Protein AF-A0A7S3GV39-F1 (afdb_monomer_lite)

InterPro domains:
  IPR006634 TRAM/LAG1/CLN8 homology domain [PF03798] (2-99)
  IPR006634 TRAM/LAG1/CLN8 homology domain [PS50922] (1-106)
  IPR050846 TLC domain-containing [PTHR13439] (2-113)

pLDDT: mean 72.63, std 10.1, range [45.72, 86.88]

Organism: NCBI:txid89044

Radius of gyration: 25.01 Å; chains: 1; bounding box: 48×27×86 Å

Structure (mmCIF, N/CA/C/O backbone):
data_AF-A0A7S3GV39-F1
#
_entry.id   AF-A0A7S3GV39-F1
#
loop_
_atom_site.group_PDB
_atom_site.id
_atom_site.type_symbol
_atom_site.label_atom_id
_atom_site.label_alt_id
_atom_site.label_comp_id
_atom_site.label_asym_id
_atom_site.label_entity_id
_atom_site.label_seq_id
_atom_site.pdbx_PDB_ins_code
_atom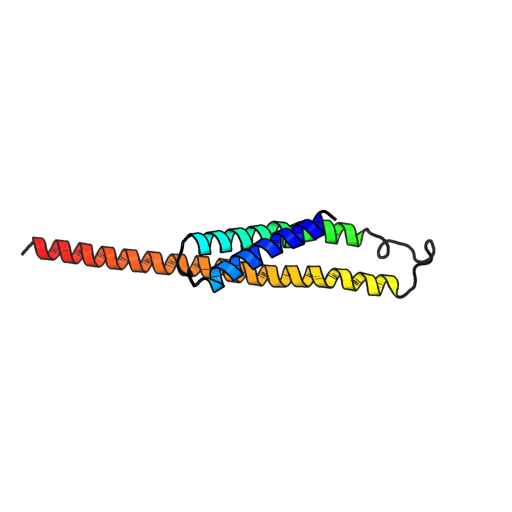_site.Cartn_x
_atom_site.Cartn_y
_atom_site.Cartn_z
_atom_site.occupancy
_atom_site.B_iso_or_equiv
_atom_site.auth_seq_id
_atom_site.auth_comp_id
_atom_site.auth_asym_id
_atom_site.auth_atom_id
_atom_site.pdbx_PDB_model_num
ATOM 1 N N . VAL A 1 1 ? -5.062 -1.977 -18.084 1.00 47.44 1 VAL A N 1
ATOM 2 C CA . VAL A 1 1 ? -6.511 -1.734 -17.855 1.00 47.44 1 VAL A CA 1
ATOM 3 C C . VAL A 1 1 ? -7.023 -2.443 -16.602 1.00 47.44 1 VAL A C 1
ATOM 5 O O . VAL A 1 1 ? -7.435 -1.744 -15.689 1.00 47.44 1 VAL A O 1
ATOM 8 N N . LEU A 1 2 ? -6.914 -3.776 -16.481 1.00 45.72 2 LEU A N 1
ATOM 9 C CA . LEU A 1 2 ? -7.374 -4.528 -15.290 1.00 45.72 2 LEU A CA 1
ATOM 10 C C . LEU A 1 2 ? -6.792 -4.029 -13.949 1.00 45.72 2 LEU A C 1
ATOM 12 O O . LEU A 1 2 ? -7.497 -3.971 -12.950 1.00 45.72 2 LEU A O 1
ATOM 16 N N . ILE A 1 3 ? -5.528 -3.601 -13.933 1.00 52.06 3 ILE A N 1
ATOM 17 C CA . ILE A 1 3 ? -4.852 -3.096 -12.724 1.00 52.06 3 ILE A CA 1
ATOM 18 C C . ILE A 1 3 ? -5.244 -1.658 -12.359 1.00 52.06 3 ILE A C 1
ATOM 20 O O . ILE A 1 3 ? -5.383 -1.350 -11.179 1.00 52.06 3 ILE A O 1
ATOM 24 N N . LEU A 1 4 ? -5.495 -0.792 -13.348 1.00 52.06 4 LEU A N 1
ATOM 25 C CA . LEU A 1 4 ? -6.076 0.533 -13.090 1.00 52.06 4 LEU A CA 1
ATOM 26 C C . LEU A 1 4 ? -7.474 0.378 -12.473 1.00 52.06 4 LEU A C 1
ATOM 28 O O . LEU A 1 4 ? -7.816 1.086 -11.532 1.00 52.06 4 LEU A O 1
ATOM 32 N N . LEU A 1 5 ? -8.223 -0.638 -12.915 1.00 51.59 5 LEU A N 1
ATOM 33 C CA . LEU A 1 5 ? -9.506 -1.015 -12.327 1.00 51.59 5 LEU A CA 1
ATOM 34 C C . LEU A 1 5 ? -9.360 -1.512 -10.875 1.00 51.59 5 LEU A C 1
ATOM 36 O O . LEU A 1 5 ? -10.128 -1.109 -10.009 1.00 51.59 5 LEU A O 1
ATOM 40 N N . ALA A 1 6 ? -8.348 -2.332 -10.568 1.00 55.16 6 ALA A N 1
ATOM 41 C CA . ALA A 1 6 ? -8.072 -2.781 -9.195 1.00 55.16 6 ALA A CA 1
ATOM 42 C C . ALA A 1 6 ? -7.697 -1.620 -8.246 1.00 55.16 6 ALA A C 1
ATOM 44 O O . ALA A 1 6 ? -8.053 -1.626 -7.059 1.00 55.16 6 ALA A O 1
ATOM 45 N N . TYR A 1 7 ? -7.020 -0.595 -8.776 1.00 59.44 7 TYR A N 1
ATOM 46 C CA . TYR A 1 7 ? -6.745 0.646 -8.051 1.00 59.44 7 TYR A CA 1
ATOM 47 C C . TYR A 1 7 ? -8.021 1.412 -7.699 1.00 59.44 7 TYR A C 1
ATOM 49 O O . TYR A 1 7 ? -8.130 1.865 -6.554 1.00 59.44 7 TYR A O 1
ATOM 57 N N . GLU A 1 8 ? -8.975 1.490 -8.631 1.00 57.41 8 GLU A N 1
ATOM 58 C CA . GLU A 1 8 ? -10.299 2.094 -8.426 1.00 57.41 8 GLU A CA 1
ATOM 59 C C . GLU A 1 8 ? -11.132 1.325 -7.395 1.00 57.41 8 GLU A C 1
ATOM 61 O O . GLU A 1 8 ? -11.720 1.928 -6.499 1.00 57.41 8 GLU A O 1
ATOM 66 N N . VAL A 1 9 ? -11.104 -0.014 -7.418 1.00 59.19 9 VAL A N 1
ATOM 67 C CA . VAL A 1 9 ? -11.832 -0.828 -6.425 1.00 59.19 9 VAL A CA 1
ATOM 68 C C . VAL A 1 9 ? -11.345 -0.539 -5.001 1.00 59.19 9 VAL A C 1
ATOM 70 O O . VAL A 1 9 ? -12.151 -0.377 -4.086 1.00 59.19 9 VAL A O 1
ATOM 73 N N . SER A 1 10 ? -10.034 -0.383 -4.803 1.00 58.12 10 SER A N 1
ATOM 74 C CA . SER A 1 10 ? -9.478 -0.004 -3.493 1.00 58.12 10 SER A CA 1
ATOM 75 C C . SER A 1 10 ? -9.887 1.417 -3.068 1.00 58.12 10 SER A C 1
ATOM 77 O O . SER A 1 10 ? -10.029 1.691 -1.874 1.00 58.12 10 SER A O 1
ATOM 79 N N . SER A 1 11 ? -10.091 2.319 -4.033 1.00 60.34 11 SER A N 1
ATOM 80 C CA . SER A 1 11 ? -10.549 3.694 -3.799 1.00 60.34 11 SER A CA 1
ATOM 81 C C . SER A 1 11 ? -12.029 3.752 -3.406 1.00 60.34 11 SER A C 1
ATOM 83 O O . SER A 1 11 ? -12.389 4.549 -2.540 1.00 60.34 11 SER A O 1
ATOM 85 N N . ILE A 1 12 ? -12.874 2.859 -3.934 1.00 62.72 12 ILE A N 1
ATOM 86 C CA . ILE A 1 12 ? -14.286 2.741 -3.525 1.00 62.72 12 ILE A CA 1
ATOM 87 C C . ILE A 1 12 ? -14.391 2.440 -2.022 1.00 62.72 12 ILE A C 1
ATOM 89 O O . ILE A 1 12 ? -15.178 3.067 -1.313 1.00 62.72 12 ILE A O 1
ATOM 93 N N . PHE A 1 13 ? -13.540 1.559 -1.491 1.00 61.44 13 PHE A N 1
ATOM 94 C CA . PHE A 1 13 ? -13.515 1.264 -0.054 1.00 61.44 13 PHE A CA 1
ATOM 95 C C . PHE A 1 13 ? -13.041 2.449 0.808 1.00 61.44 13 PHE A C 1
ATOM 97 O O . PHE A 1 13 ? -13.523 2.612 1.933 1.00 61.44 13 PHE A O 1
ATOM 104 N N . LEU A 1 14 ? -12.153 3.312 0.293 1.00 62.16 14 LEU A N 1
ATOM 105 C CA . LEU A 1 14 ? -11.780 4.567 0.964 1.00 62.16 14 LEU A CA 1
ATOM 106 C C . LEU A 1 14 ? -12.959 5.538 1.033 1.00 62.16 14 LEU A C 1
ATOM 108 O O . LEU A 1 14 ? -13.197 6.113 2.095 1.00 62.16 14 LEU A O 1
ATOM 112 N N . VAL A 1 15 ? -13.713 5.681 -0.060 1.00 65.94 15 VAL A N 1
ATOM 113 C CA . VAL A 1 15 ? -14.898 6.551 -0.125 1.00 65.94 15 VAL A CA 1
ATOM 114 C C . VAL A 1 15 ? -15.987 6.056 0.824 1.00 65.94 15 VAL A C 1
ATOM 116 O O . VAL A 1 15 ? -16.528 6.846 1.594 1.00 65.94 15 VAL A O 1
ATOM 119 N N . ILE A 1 16 ? -16.247 4.746 0.860 1.00 62.91 16 ILE A N 1
ATOM 120 C CA . ILE A 1 16 ? -17.221 4.147 1.785 1.00 62.91 16 ILE A CA 1
ATOM 121 C C . ILE A 1 16 ? -16.802 4.386 3.241 1.00 62.91 16 ILE A C 1
ATOM 123 O O . ILE A 1 16 ? -17.624 4.801 4.061 1.00 62.91 16 ILE A O 1
ATOM 127 N N . ARG A 1 17 ? -15.518 4.197 3.578 1.00 63.75 17 ARG A N 1
ATOM 128 C CA . ARG A 1 17 ? -15.004 4.492 4.925 1.00 63.75 17 ARG A CA 1
ATOM 129 C C . ARG A 1 17 ? -15.155 5.974 5.282 1.00 63.75 17 ARG A C 1
ATOM 131 O O . ARG A 1 17 ? -15.512 6.284 6.419 1.00 63.75 17 ARG A O 1
ATOM 138 N N . TRP A 1 18 ? -14.906 6.874 4.334 1.00 63.53 18 TRP A N 1
ATOM 139 C CA . TRP A 1 18 ? -15.089 8.313 4.523 1.00 63.53 18 TRP A CA 1
ATOM 140 C C . TRP A 1 18 ? -16.560 8.679 4.743 1.00 63.53 18 TRP A C 1
ATOM 142 O O . TRP A 1 18 ? -16.867 9.401 5.689 1.00 63.53 18 TRP A O 1
ATOM 152 N N . MET A 1 19 ? -17.480 8.113 3.958 1.00 59.75 19 MET A N 1
ATOM 153 C CA . MET A 1 19 ? -18.925 8.316 4.126 1.00 59.75 19 MET A CA 1
ATOM 154 C C . MET A 1 19 ? -19.441 7.784 5.471 1.00 59.75 19 MET A C 1
ATOM 156 O O . MET A 1 19 ? -20.248 8.444 6.129 1.00 59.75 19 MET A O 1
ATOM 160 N N . LEU A 1 20 ? -18.940 6.631 5.928 1.00 58.16 20 LEU A N 1
ATOM 161 C CA . LEU A 1 20 ? -19.259 6.102 7.259 1.00 58.16 20 LEU A CA 1
ATOM 162 C C . LEU A 1 20 ? -18.684 6.969 8.387 1.00 58.16 20 LEU A C 1
ATOM 164 O O . LEU A 1 20 ? -19.356 7.164 9.399 1.00 58.16 20 LEU A O 1
ATOM 168 N N . SER A 1 21 ? -17.477 7.516 8.214 1.00 56.88 21 SER A N 1
ATOM 169 C CA . SER A 1 21 ? -16.875 8.449 9.175 1.00 56.88 21 SER A CA 1
ATOM 170 C C . SER A 1 21 ? -17.620 9.788 9.234 1.00 56.88 21 SER A C 1
ATOM 172 O O . SER A 1 21 ? -17.723 10.371 10.312 1.00 56.88 21 SER A O 1
ATOM 174 N N . ALA A 1 22 ? -18.139 10.266 8.099 1.00 59.62 22 ALA A N 1
ATOM 175 C CA . ALA A 1 22 ? -18.933 11.491 7.997 1.00 59.62 22 ALA A CA 1
ATOM 176 C C . ALA A 1 22 ? -20.349 11.335 8.581 1.00 59.62 22 ALA A C 1
ATOM 178 O O . ALA A 1 22 ? -20.932 12.309 9.040 1.00 59.62 22 ALA A O 1
ATOM 179 N N . SER A 1 23 ? -20.882 10.110 8.621 1.00 57.16 23 SER A N 1
ATOM 180 C CA . SER A 1 23 ? -22.215 9.809 9.173 1.00 57.16 23 SER A CA 1
ATOM 181 C C . SER A 1 23 ? -22.237 9.613 10.701 1.00 57.16 23 SER A C 1
ATOM 183 O O . SER A 1 23 ? -23.226 9.119 11.235 1.00 57.16 23 SER A O 1
ATOM 185 N N . ASP A 1 24 ? -21.133 9.917 11.396 1.00 55.94 24 ASP A N 1
ATOM 186 C CA . ASP A 1 24 ? -20.920 9.842 12.858 1.00 55.94 24 ASP A CA 1
ATOM 187 C C . ASP A 1 24 ? -21.303 8.516 13.557 1.00 55.94 24 ASP A C 1
ATOM 189 O O . ASP A 1 24 ? -21.278 8.387 14.781 1.00 55.94 24 ASP A O 1
ATOM 193 N N . A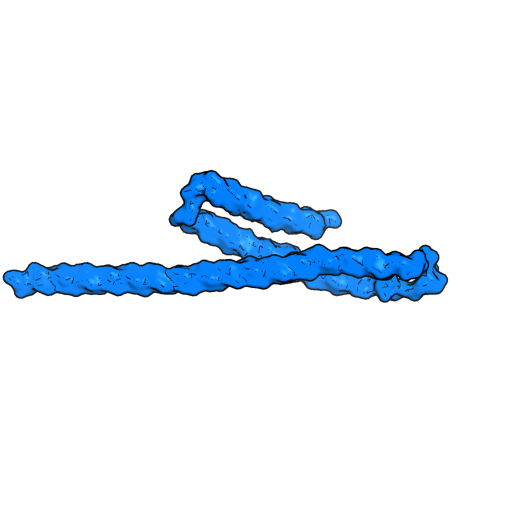RG A 1 25 ? -21.560 7.452 12.786 1.00 53.03 25 ARG A N 1
ATOM 194 C CA . ARG A 1 25 ? -21.738 6.078 13.276 1.00 53.03 25 ARG A CA 1
ATOM 195 C C . ARG A 1 25 ? -20.379 5.403 13.476 1.00 53.03 25 ARG A C 1
ATOM 197 O O . ARG A 1 25 ? -20.047 4.416 12.821 1.00 53.03 25 ARG A O 1
ATOM 204 N N . LYS A 1 26 ? -19.578 5.947 14.394 1.00 52.81 26 LYS A N 1
ATOM 205 C CA . LYS A 1 26 ? -18.199 5.505 14.684 1.00 52.81 26 LYS A CA 1
ATOM 206 C C . LYS A 1 26 ? -18.088 4.258 15.579 1.00 52.81 26 LYS A C 1
ATOM 208 O O . LYS A 1 26 ? -16.977 3.807 15.837 1.00 52.81 26 LYS A O 1
ATOM 213 N N . SER A 1 27 ? -19.198 3.681 16.048 1.00 53.03 27 SER A N 1
ATOM 214 C CA . SER A 1 27 ? -19.200 2.660 17.117 1.00 53.03 27 SER A CA 1
ATOM 215 C C . SER A 1 27 ? -19.766 1.282 16.734 1.00 53.03 27 SER A C 1
ATOM 217 O O . SER A 1 27 ? -19.951 0.432 17.601 1.00 53.03 27 SER A O 1
ATOM 219 N N . GLY A 1 28 ? -20.042 1.020 15.452 1.00 61.62 28 GLY A N 1
ATOM 220 C CA . GLY A 1 28 ? -20.639 -0.247 15.010 1.00 61.62 28 GLY A CA 1
ATOM 221 C C . GLY A 1 28 ? -19.623 -1.303 14.561 1.00 61.62 28 GLY A C 1
ATOM 222 O O . GLY A 1 28 ? -18.623 -0.977 13.925 1.00 61.62 28 GLY A O 1
ATOM 223 N N . LEU A 1 29 ? -19.939 -2.588 14.775 1.00 63.88 29 LEU A N 1
ATOM 224 C CA . LEU A 1 29 ? -19.208 -3.746 14.224 1.00 63.88 29 LEU A CA 1
ATOM 225 C C . LEU A 1 29 ? -19.007 -3.631 12.696 1.00 63.88 29 LEU A C 1
ATOM 227 O O . LEU A 1 29 ? -17.979 -4.045 12.170 1.00 63.88 29 LEU A O 1
ATOM 231 N N . ALA A 1 30 ? -19.930 -2.955 12.001 1.00 66.00 30 ALA A N 1
ATOM 232 C CA . ALA A 1 30 ? -19.835 -2.608 10.582 1.00 66.00 30 ALA A CA 1
ATOM 233 C C . ALA A 1 30 ? -18.667 -1.659 10.233 1.00 66.00 30 ALA A C 1
ATOM 235 O O . ALA A 1 30 ? -18.084 -1.782 9.159 1.00 66.00 30 ALA A O 1
ATOM 236 N N . TYR A 1 31 ? -18.289 -0.732 11.121 1.00 67.38 31 TYR A N 1
ATOM 237 C CA . TYR A 1 31 ? -17.137 0.156 10.911 1.00 67.38 31 TYR A CA 1
ATOM 238 C C . TYR A 1 31 ? -15.820 -0.624 10.997 1.00 67.38 31 TYR A C 1
ATOM 240 O O . TYR A 1 31 ? -14.926 -0.440 10.170 1.00 67.38 31 TYR A O 1
ATOM 248 N N . LEU A 1 32 ? -15.732 -1.553 11.954 1.00 69.94 32 LEU A N 1
ATOM 249 C CA . LEU A 1 32 ? -14.579 -2.438 12.104 1.00 69.94 32 LEU A CA 1
ATOM 250 C C . LEU A 1 32 ? -14.476 -3.405 10.918 1.00 69.94 32 LEU A C 1
ATOM 252 O O . LEU A 1 32 ? -13.403 -3.520 10.330 1.00 69.94 32 LEU A O 1
ATOM 256 N N . LEU A 1 33 ? -15.589 -4.026 10.512 1.00 74.75 33 LEU A N 1
ATOM 257 C CA . LEU A 1 33 ? -15.628 -4.938 9.366 1.00 74.75 33 LEU A CA 1
ATOM 258 C C . LEU A 1 33 ? -15.216 -4.234 8.064 1.00 74.75 33 LEU A C 1
ATOM 260 O O . LEU A 1 33 ? -14.402 -4.770 7.321 1.00 74.75 33 LEU A O 1
ATOM 264 N N . ASN A 1 34 ? -15.703 -3.011 7.821 1.00 72.25 34 ASN A N 1
ATOM 265 C CA . ASN A 1 34 ? -15.289 -2.204 6.668 1.00 72.25 34 ASN A CA 1
ATOM 266 C C . ASN A 1 34 ? -13.809 -1.819 6.732 1.00 72.25 34 ASN A C 1
ATOM 268 O O . ASN A 1 34 ? -13.126 -1.833 5.711 1.00 72.25 34 ASN A O 1
ATOM 272 N N . GLY A 1 35 ? -13.297 -1.508 7.926 1.00 71.62 35 GLY A N 1
ATOM 273 C CA . GLY A 1 35 ? -11.871 -1.284 8.138 1.00 71.62 35 GLY A CA 1
ATOM 274 C C . GLY A 1 35 ? -11.044 -2.512 7.762 1.00 71.62 35 GLY A C 1
ATOM 275 O O . GLY A 1 35 ? -10.092 -2.387 6.994 1.00 71.62 35 GLY A O 1
ATOM 276 N N . VAL A 1 36 ? -11.431 -3.700 8.232 1.00 78.75 36 VAL A N 1
ATOM 277 C CA . VAL A 1 36 ? -10.754 -4.967 7.909 1.00 78.75 36 VAL A CA 1
ATOM 278 C C . VAL A 1 36 ? -10.858 -5.287 6.419 1.00 78.75 36 VAL A C 1
ATOM 280 O O . VAL A 1 36 ? -9.827 -5.553 5.804 1.00 78.75 36 VAL A O 1
ATOM 283 N N . LEU A 1 37 ? -12.046 -5.183 5.812 1.00 76.94 37 LEU A N 1
ATOM 284 C CA . LEU A 1 37 ? -12.232 -5.385 4.370 1.00 76.94 37 LEU A CA 1
ATOM 285 C C . LEU A 1 37 ? -11.338 -4.446 3.564 1.00 76.94 37 LEU A C 1
ATOM 287 O O . LEU A 1 37 ? -10.645 -4.905 2.662 1.00 76.94 37 LEU A O 1
ATOM 291 N N . PHE A 1 38 ? -11.286 -3.161 3.918 1.00 78.31 38 PHE A N 1
ATOM 292 C CA . PHE A 1 38 ? -10.375 -2.211 3.286 1.00 78.31 38 PHE A CA 1
ATOM 293 C C . PHE A 1 38 ? -8.911 -2.646 3.430 1.00 78.31 38 PHE A C 1
ATOM 295 O O . PHE A 1 38 ? -8.176 -2.650 2.448 1.00 78.31 38 PHE A O 1
ATOM 302 N N . THR A 1 39 ? -8.498 -3.052 4.632 1.00 80.12 39 THR A N 1
ATOM 303 C CA . THR A 1 39 ? -7.115 -3.466 4.928 1.00 80.12 39 THR A CA 1
ATOM 304 C C . THR A 1 39 ? -6.714 -4.679 4.082 1.00 80.12 39 THR A C 1
ATOM 306 O O . THR A 1 39 ? -5.667 -4.669 3.437 1.00 80.12 39 THR A O 1
ATOM 309 N N . VAL A 1 40 ? -7.576 -5.700 4.032 1.00 81.44 40 VAL A N 1
ATOM 310 C CA . VAL A 1 40 ? -7.377 -6.922 3.238 1.00 81.44 40 VAL A CA 1
ATOM 311 C C . VAL A 1 40 ? -7.353 -6.597 1.746 1.00 81.44 40 VAL A C 1
ATOM 313 O O . VAL A 1 40 ? -6.428 -7.004 1.046 1.00 81.44 40 VAL A O 1
ATOM 316 N N . SER A 1 41 ? -8.316 -5.806 1.270 1.00 78.25 41 SER A N 1
ATOM 317 C CA . SER A 1 41 ? -8.403 -5.405 -0.141 1.00 78.25 41 SER A CA 1
ATOM 318 C C . SER A 1 41 ? -7.166 -4.620 -0.574 1.00 78.25 41 SER A C 1
ATOM 320 O O . SER A 1 41 ? -6.610 -4.878 -1.638 1.00 78.25 41 SER A O 1
ATOM 322 N N . PHE A 1 42 ? -6.691 -3.700 0.269 1.00 80.62 42 PHE A N 1
ATOM 323 C CA . PHE A 1 42 ? -5.509 -2.887 0.001 1.00 80.62 42 PHE A CA 1
ATOM 324 C C . PHE A 1 42 ? -4.241 -3.743 -0.092 1.00 80.62 42 PHE A C 1
ATOM 326 O O . PHE A 1 42 ? -3.455 -3.577 -1.024 1.00 80.62 42 PHE A O 1
ATOM 333 N N . ILE A 1 43 ? -4.042 -4.687 0.833 1.00 81.81 43 ILE A N 1
ATOM 334 C CA . ILE A 1 43 ? -2.864 -5.566 0.816 1.00 81.81 43 ILE A CA 1
ATOM 335 C C . ILE A 1 43 ? -2.901 -6.500 -0.396 1.00 81.81 43 ILE A C 1
ATOM 337 O O . ILE A 1 43 ? -1.911 -6.590 -1.121 1.00 81.81 43 ILE A O 1
ATOM 341 N N . LEU A 1 44 ? -4.031 -7.159 -0.656 1.00 81.06 44 LEU A N 1
ATOM 342 C CA . LEU A 1 44 ? -4.139 -8.099 -1.772 1.00 81.06 44 LEU A CA 1
ATOM 343 C C . LEU A 1 44 ? -3.977 -7.395 -3.125 1.00 81.06 44 LEU A C 1
ATOM 345 O O . LEU A 1 44 ? -3.194 -7.836 -3.963 1.00 81.06 44 LEU A O 1
ATOM 349 N N . LEU A 1 45 ? -4.681 -6.283 -3.339 1.00 80.31 45 LEU A N 1
ATOM 350 C CA . LEU A 1 45 ? -4.710 -5.636 -4.650 1.00 80.31 45 LEU A CA 1
ATOM 351 C C . LEU A 1 45 ? -3.515 -4.709 -4.881 1.00 80.31 45 LEU A C 1
ATOM 353 O O . LEU A 1 45 ? -2.955 -4.715 -5.975 1.00 80.31 45 LEU A O 1
ATOM 357 N N . ARG A 1 46 ? -3.107 -3.913 -3.883 1.00 78.62 46 ARG A N 1
ATOM 358 C CA . ARG A 1 46 ? -2.063 -2.890 -4.071 1.00 78.62 46 ARG A CA 1
ATOM 359 C C . ARG A 1 46 ? -0.673 -3.318 -3.629 1.00 78.62 46 ARG A C 1
ATOM 361 O O . ARG A 1 46 ? 0.291 -2.835 -4.210 1.00 78.62 46 ARG A O 1
ATOM 368 N N . VAL A 1 47 ? -0.545 -4.188 -2.626 1.00 81.19 47 VAL A N 1
ATOM 369 C CA . VAL A 1 47 ? 0.774 -4.658 -2.165 1.00 81.19 47 VAL A CA 1
ATOM 370 C C . VAL A 1 47 ? 1.173 -5.923 -2.918 1.00 81.19 47 VAL A C 1
ATOM 372 O O . VAL A 1 47 ? 2.198 -5.925 -3.594 1.00 81.19 47 VAL A O 1
ATOM 375 N N . LEU A 1 48 ? 0.347 -6.973 -2.876 1.00 81.81 48 LEU A N 1
ATOM 376 C CA . LEU A 1 48 ? 0.639 -8.220 -3.590 1.00 81.81 48 LEU A CA 1
ATOM 377 C C . LEU A 1 48 ? 0.476 -8.070 -5.103 1.00 81.81 48 LEU A C 1
ATOM 379 O O . LEU A 1 48 ? 1.324 -8.557 -5.841 1.00 81.81 48 LEU A O 1
ATOM 383 N N . GLY A 1 49 ? -0.547 -7.350 -5.572 1.00 79.75 49 GLY A N 1
ATOM 384 C CA . GLY A 1 49 ? -0.732 -7.084 -7.004 1.00 79.75 49 GLY A CA 1
ATOM 385 C C . GLY A 1 49 ? 0.386 -6.247 -7.641 1.00 79.75 49 GLY A C 1
ATOM 386 O O . GLY A 1 49 ? 0.643 -6.383 -8.835 1.00 79.75 49 GLY A O 1
ATOM 387 N N . ALA A 1 50 ? 1.108 -5.439 -6.856 1.00 80.69 50 ALA A N 1
ATOM 388 C CA . ALA A 1 50 ? 2.248 -4.669 -7.356 1.00 80.69 50 ALA A CA 1
ATOM 389 C C . ALA A 1 50 ? 3.499 -5.530 -7.603 1.00 80.69 50 ALA A C 1
ATOM 391 O O . ALA A 1 50 ? 4.324 -5.157 -8.431 1.00 80.69 50 ALA A O 1
ATOM 392 N N . LEU A 1 51 ? 3.646 -6.685 -6.942 1.00 82.38 51 LEU A N 1
ATOM 393 C CA . LEU A 1 51 ? 4.806 -7.572 -7.111 1.00 82.38 51 LEU A CA 1
ATOM 394 C C . LEU A 1 51 ? 4.955 -8.132 -8.538 1.00 82.38 51 LEU A C 1
ATOM 396 O O . LEU A 1 51 ? 6.019 -7.931 -9.126 1.00 82.38 51 LEU A O 1
ATOM 400 N N . PRO A 1 52 ? 3.939 -8.781 -9.146 1.00 83.62 52 PRO A N 1
ATOM 401 C CA . PRO A 1 52 ? 4.054 -9.265 -10.519 1.00 83.62 52 PRO A CA 1
ATOM 402 C C . PRO A 1 52 ? 4.197 -8.116 -11.522 1.00 83.62 52 PRO A C 1
ATOM 404 O O . PRO A 1 52 ? 4.818 -8.296 -12.564 1.00 83.62 52 PRO A O 1
ATOM 407 N N . GLN A 1 53 ? 3.673 -6.926 -11.208 1.00 79.44 53 GLN A N 1
ATOM 408 C CA . GLN A 1 53 ? 3.833 -5.742 -12.050 1.00 79.44 53 GLN A CA 1
ATOM 409 C C . GLN A 1 53 ? 5.260 -5.192 -12.004 1.00 79.44 53 GLN A C 1
ATOM 411 O O . GLN A 1 53 ? 5.820 -4.903 -13.056 1.00 79.44 53 GLN A O 1
ATOM 416 N N . LEU A 1 54 ? 5.860 -5.066 -10.818 1.00 81.81 54 LEU A N 1
ATOM 417 C CA . LEU A 1 54 ? 7.261 -4.667 -10.677 1.00 81.81 54 LEU A CA 1
ATOM 418 C C . LEU A 1 54 ? 8.175 -5.673 -11.372 1.00 81.81 54 LEU A C 1
ATOM 420 O O . LEU A 1 54 ? 9.095 -5.275 -12.078 1.00 81.81 54 LEU A O 1
ATOM 424 N N . TRP A 1 55 ? 7.869 -6.964 -11.235 1.00 84.06 55 TRP A N 1
ATOM 425 C CA . TRP A 1 55 ? 8.577 -8.018 -11.949 1.00 84.06 55 TRP A CA 1
ATOM 426 C C . TRP A 1 55 ? 8.450 -7.841 -13.468 1.00 84.06 55 TRP A C 1
ATOM 428 O O . TRP A 1 55 ? 9.463 -7.744 -14.151 1.00 84.06 55 TRP A O 1
ATOM 438 N N . ALA A 1 56 ? 7.233 -7.673 -13.995 1.00 82.44 56 ALA A N 1
ATOM 439 C CA . ALA A 1 56 ? 7.010 -7.420 -15.419 1.00 82.44 56 ALA A CA 1
ATOM 440 C C . ALA A 1 56 ? 7.675 -6.123 -15.915 1.00 82.44 56 ALA A C 1
ATOM 442 O O . ALA A 1 56 ? 8.152 -6.090 -17.044 1.00 82.44 56 ALA A O 1
ATOM 443 N N . MET A 1 57 ? 7.745 -5.072 -15.090 1.00 78.31 57 MET A N 1
ATOM 444 C CA . MET A 1 57 ? 8.410 -3.812 -15.441 1.00 78.31 57 MET A CA 1
ATOM 445 C C . MET A 1 57 ? 9.927 -3.964 -15.554 1.00 78.31 57 MET A C 1
ATOM 447 O O . MET A 1 57 ? 10.505 -3.381 -16.462 1.00 78.31 57 MET A O 1
ATOM 451 N N . VAL A 1 58 ? 10.566 -4.764 -14.693 1.00 77.44 58 VAL A N 1
ATOM 452 C CA . VAL A 1 58 ? 12.013 -5.047 -14.789 1.00 77.44 58 VAL A CA 1
ATOM 453 C C . VAL A 1 58 ? 12.369 -5.710 -16.125 1.00 77.44 58 VAL A C 1
ATOM 455 O O . VAL A 1 58 ? 13.429 -5.433 -16.676 1.00 77.44 58 VAL A O 1
ATOM 458 N N . PHE A 1 59 ? 11.468 -6.529 -16.673 1.00 79.44 59 PHE A N 1
ATOM 459 C CA . PHE A 1 59 ? 11.650 -7.182 -17.975 1.00 79.44 59 PHE A CA 1
ATOM 460 C C . PHE A 1 59 ? 11.042 -6.412 -19.156 1.00 79.44 59 PHE A C 1
ATOM 462 O O . PHE A 1 59 ? 11.207 -6.825 -20.303 1.00 79.44 59 PHE A O 1
ATOM 469 N N . ALA A 1 60 ? 10.343 -5.303 -18.911 1.00 75.81 60 ALA A N 1
ATOM 470 C CA . ALA A 1 60 ? 9.772 -4.480 -19.967 1.00 75.81 60 ALA A CA 1
ATOM 471 C C . ALA A 1 60 ? 10.820 -3.505 -20.534 1.00 75.81 60 ALA A C 1
ATOM 473 O O . ALA A 1 60 ? 11.664 -2.953 -19.823 1.00 75.81 60 ALA A O 1
ATOM 474 N N . MET A 1 61 ? 10.742 -3.241 -21.839 1.00 62.91 61 MET A N 1
ATOM 475 C CA . MET A 1 61 ? 11.483 -2.138 -22.462 1.00 62.91 61 MET A CA 1
ATOM 476 C C . MET A 1 61 ? 10.944 -0.819 -21.877 1.00 62.91 61 MET A C 1
ATOM 478 O O . MET A 1 61 ? 9.720 -0.672 -21.817 1.00 62.91 61 MET A O 1
ATOM 482 N N . PRO A 1 62 ? 11.783 0.126 -21.402 1.00 64.56 62 PRO A N 1
ATOM 483 C CA . PRO A 1 62 ? 13.138 0.446 -21.869 1.00 64.56 62 PRO A CA 1
ATOM 484 C C . PRO A 1 62 ? 14.299 0.013 -20.950 1.00 64.56 62 PRO A C 1
ATOM 486 O O . PRO A 1 62 ? 15.431 0.408 -21.209 1.00 64.56 62 PRO A O 1
ATOM 489 N N . TRP A 1 63 ? 14.062 -0.750 -19.876 1.00 68.00 63 TRP A N 1
ATOM 490 C CA . TRP A 1 63 ? 15.141 -1.150 -18.949 1.00 68.00 63 TRP A CA 1
ATOM 491 C C . TRP A 1 63 ? 15.903 -2.400 -19.387 1.00 68.00 63 TRP A C 1
ATOM 493 O O . TRP A 1 63 ? 17.074 -2.546 -19.055 1.00 68.00 63 TRP A O 1
ATOM 503 N N . ALA A 1 64 ? 15.248 -3.280 -20.144 1.00 69.81 64 ALA A N 1
ATOM 504 C CA . ALA A 1 64 ? 15.844 -4.502 -20.684 1.00 69.81 64 ALA A CA 1
ATOM 505 C C . ALA A 1 64 ? 16.268 -4.382 -22.163 1.00 69.81 64 ALA A C 1
ATOM 507 O O . ALA A 1 64 ? 16.772 -5.348 -22.727 1.00 69.81 64 ALA A O 1
ATOM 508 N N . ALA A 1 65 ? 16.026 -3.231 -22.805 1.00 67.06 65 ALA A N 1
ATOM 509 C CA . ALA A 1 65 ? 16.344 -3.014 -24.216 1.00 67.06 65 ALA A CA 1
ATOM 510 C C . ALA A 1 65 ? 17.756 -2.447 -24.389 1.00 67.06 65 ALA A C 1
ATOM 512 O O . ALA A 1 65 ? 18.145 -1.528 -23.666 1.00 67.06 65 ALA A O 1
ATOM 513 N N . ASP A 1 66 ? 18.484 -2.951 -25.386 1.00 67.50 66 ASP A N 1
ATOM 514 C CA . ASP A 1 66 ? 19.733 -2.338 -25.825 1.00 67.50 66 ASP A CA 1
ATOM 515 C C . ASP A 1 66 ? 19.413 -0.995 -26.520 1.00 67.50 66 ASP A C 1
ATOM 517 O O . ASP A 1 66 ? 18.576 -0.965 -27.431 1.00 67.50 66 ASP A O 1
ATOM 521 N N . PRO A 1 67 ? 20.026 0.133 -26.107 1.00 64.88 67 PRO A N 1
ATOM 522 C CA . PRO A 1 67 ? 19.794 1.446 -26.716 1.00 64.88 67 PRO A CA 1
ATOM 523 C C . PRO A 1 67 ? 20.118 1.511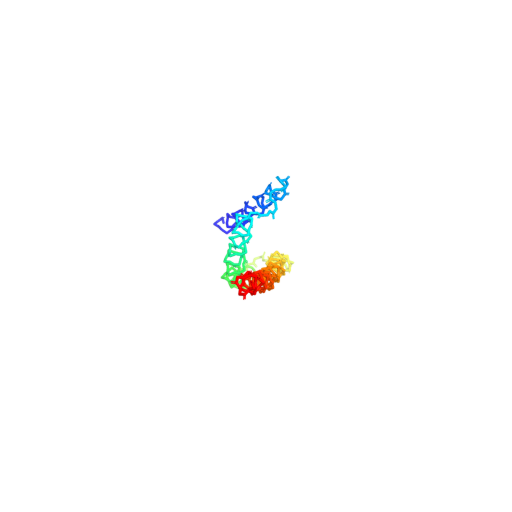 -28.214 1.00 64.88 67 PRO A C 1
ATOM 525 O O . PRO A 1 67 ? 19.750 2.483 -28.871 1.00 64.88 67 PRO A O 1
ATOM 528 N N . SER A 1 68 ? 20.851 0.525 -28.738 1.00 67.50 68 SER A N 1
ATOM 529 C CA . SER A 1 68 ? 21.265 0.460 -30.140 1.00 67.50 68 SER A CA 1
ATOM 530 C C . SER A 1 68 ? 20.197 -0.113 -31.084 1.00 67.50 68 SER A C 1
ATOM 532 O O . SER A 1 68 ? 20.152 0.292 -32.246 1.00 67.50 68 SER A O 1
ATOM 534 N N . ASP A 1 69 ? 19.303 -0.978 -30.593 1.00 70.56 69 ASP A N 1
ATOM 535 C CA . ASP A 1 69 ? 18.301 -1.678 -31.419 1.00 70.56 69 ASP A CA 1
ATOM 536 C C . ASP A 1 69 ? 16.998 -0.889 -31.604 1.00 70.56 69 ASP A C 1
ATOM 538 O O . ASP A 1 69 ? 16.250 -1.082 -32.565 1.00 70.56 69 ASP A O 1
ATOM 542 N N . PHE A 1 70 ? 16.716 0.029 -30.686 1.00 64.31 70 PHE A N 1
ATOM 543 C CA . PHE A 1 70 ? 15.514 0.850 -30.688 1.00 64.31 70 PHE A CA 1
ATOM 544 C C . PHE A 1 70 ? 15.948 2.300 -30.505 1.00 64.31 70 PHE A C 1
ATOM 546 O O . PHE A 1 70 ? 16.791 2.570 -29.660 1.00 64.31 70 PHE A O 1
ATOM 553 N N . ALA A 1 71 ? 15.373 3.243 -31.258 1.00 73.44 71 ALA A N 1
ATOM 554 C CA . ALA A 1 71 ? 15.641 4.684 -31.142 1.00 73.44 71 ALA A CA 1
ATOM 555 C C . ALA A 1 71 ? 15.119 5.273 -29.807 1.00 73.44 71 ALA A C 1
ATOM 557 O O . ALA A 1 71 ? 14.293 6.187 -29.776 1.00 73.44 71 ALA A O 1
ATOM 558 N N . ILE A 1 72 ? 15.559 4.702 -28.688 1.00 71.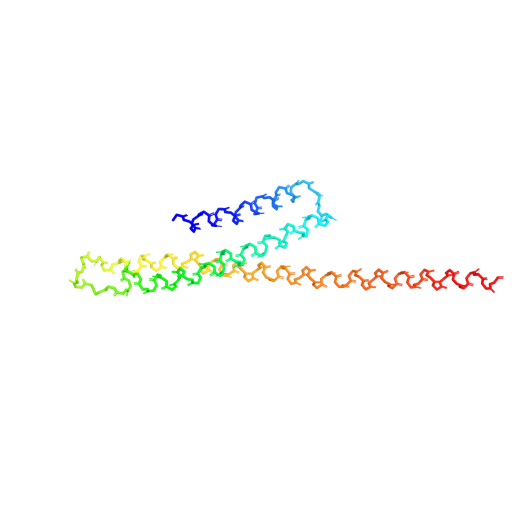69 72 ILE A N 1
ATOM 559 C CA . ILE A 1 72 ? 15.185 5.051 -27.328 1.00 71.69 72 ILE A CA 1
ATOM 560 C C . ILE A 1 72 ? 15.942 6.324 -26.984 1.00 71.69 72 ILE A C 1
ATOM 562 O O . ILE A 1 72 ? 17.172 6.372 -26.978 1.00 71.69 72 ILE A O 1
ATOM 566 N N . LEU A 1 73 ? 15.193 7.382 -26.687 1.00 79.50 73 LEU A N 1
ATOM 567 C CA . LEU A 1 73 ? 15.779 8.626 -26.212 1.00 79.50 73 LEU A CA 1
ATOM 568 C C . LEU A 1 73 ? 16.516 8.365 -24.891 1.00 79.50 73 LEU A C 1
ATOM 570 O O . LEU A 1 73 ? 15.984 7.715 -23.994 1.00 79.50 73 LEU A O 1
ATOM 574 N N . TRP A 1 74 ? 17.718 8.919 -24.738 1.00 78.56 74 TRP A N 1
ATOM 575 C CA . TRP A 1 74 ? 18.590 8.684 -23.578 1.00 78.56 74 TRP A CA 1
ATOM 576 C C . TRP A 1 74 ? 17.941 9.007 -22.215 1.00 78.56 74 TRP A C 1
ATOM 578 O O . TRP A 1 74 ? 18.323 8.442 -21.194 1.00 78.56 74 TRP A O 1
ATOM 588 N N . TRP A 1 75 ? 16.938 9.891 -22.181 1.00 79.75 75 TRP A N 1
ATOM 589 C CA . TRP A 1 75 ? 16.194 10.263 -20.971 1.00 79.75 75 TRP A CA 1
ATOM 590 C C . TRP A 1 75 ? 15.018 9.324 -20.655 1.00 79.75 75 TRP A C 1
ATOM 592 O O . TRP A 1 75 ? 14.460 9.367 -19.558 1.00 79.75 75 TRP A O 1
ATOM 602 N N . MET A 1 76 ? 14.621 8.468 -21.595 1.00 80.00 76 MET A N 1
ATOM 603 C CA . MET A 1 76 ? 13.429 7.623 -21.508 1.00 80.00 76 MET A CA 1
ATOM 604 C C . MET A 1 76 ? 13.508 6.550 -20.400 1.00 80.00 76 MET A C 1
ATOM 606 O O . MET A 1 76 ? 12.504 6.357 -19.704 1.00 80.00 76 MET A O 1
ATOM 610 N N . PRO A 1 77 ? 14.667 5.911 -20.124 1.00 77.94 77 PRO A N 1
ATOM 611 C CA . PRO A 1 77 ? 14.820 5.039 -18.956 1.00 77.94 77 PRO A CA 1
ATOM 612 C C . PRO A 1 77 ? 14.650 5.794 -17.632 1.00 77.94 77 PRO A C 1
ATOM 614 O O . PRO A 1 77 ? 13.979 5.299 -16.727 1.00 77.94 77 PRO A O 1
ATOM 617 N N . ALA A 1 78 ? 15.190 7.017 -17.542 1.00 79.38 78 ALA A N 1
ATOM 618 C CA . ALA A 1 78 ? 15.078 7.866 -16.356 1.00 79.38 78 ALA A CA 1
ATOM 619 C C . ALA A 1 78 ? 13.634 8.340 -16.123 1.00 79.38 78 ALA A C 1
ATOM 621 O O . ALA A 1 78 ? 13.152 8.313 -14.991 1.00 79.38 78 ALA A O 1
ATOM 622 N N . GLY A 1 79 ? 12.912 8.701 -17.190 1.00 81.38 79 GLY A N 1
ATOM 623 C CA . GLY A 1 79 ? 11.480 9.011 -17.120 1.00 81.38 79 GLY A CA 1
ATOM 624 C C . GLY A 1 79 ? 10.636 7.803 -16.700 1.00 81.38 79 GLY A C 1
ATOM 625 O O . GLY A 1 79 ? 9.705 7.939 -15.908 1.00 81.38 79 GLY A O 1
ATOM 626 N N . SER A 1 80 ? 11.009 6.604 -17.152 1.00 79.31 80 SER A N 1
ATOM 627 C CA . SER A 1 80 ? 10.320 5.358 -16.787 1.00 79.31 80 SER A CA 1
ATOM 628 C C . SER A 1 80 ? 10.498 5.001 -15.309 1.00 79.31 80 SER A C 1
ATOM 630 O O . SER A 1 80 ? 9.582 4.449 -14.704 1.00 79.31 80 SER A O 1
ATOM 632 N N . SER A 1 81 ? 11.610 5.389 -14.674 1.00 80.62 81 SER A N 1
ATOM 633 C CA . SER A 1 81 ? 11.808 5.233 -13.221 1.00 80.62 81 SER A CA 1
ATOM 634 C C . SER A 1 81 ? 10.755 5.968 -12.387 1.00 80.62 81 SER A C 1
ATOM 636 O O . SER A 1 81 ? 10.453 5.548 -11.269 1.00 80.62 81 SER A O 1
ATOM 638 N N . PHE A 1 82 ? 10.120 7.012 -12.931 1.00 81.69 82 PHE A N 1
ATOM 639 C CA . PHE A 1 82 ? 9.028 7.715 -12.253 1.00 81.69 82 PHE A CA 1
ATOM 640 C C . PHE A 1 82 ? 7.785 6.830 -12.051 1.00 81.69 82 PHE A C 1
ATOM 642 O O . PHE A 1 82 ? 7.017 7.041 -11.114 1.00 81.69 82 PHE A O 1
ATOM 649 N N . LEU A 1 83 ? 7.619 5.781 -12.865 1.00 77.56 83 LEU A N 1
ATOM 650 C CA . LEU A 1 83 ? 6.536 4.802 -12.727 1.00 77.56 83 LEU A CA 1
ATOM 651 C C . LEU A 1 83 ? 6.696 3.909 -11.482 1.00 77.56 83 LEU A C 1
ATOM 653 O O . LEU A 1 83 ? 5.719 3.328 -11.016 1.00 77.56 83 LEU A O 1
ATOM 657 N N . ILE A 1 84 ? 7.895 3.834 -10.893 1.00 81.19 84 ILE A N 1
ATOM 658 C CA . ILE A 1 84 ? 8.155 3.089 -9.646 1.00 81.19 84 ILE A CA 1
ATOM 659 C C . ILE A 1 84 ? 7.603 3.847 -8.427 1.00 81.19 84 ILE A C 1
ATOM 661 O O . ILE A 1 84 ? 7.171 3.248 -7.439 1.00 81.19 84 ILE A O 1
ATOM 665 N N . LEU A 1 85 ? 7.580 5.177 -8.500 1.00 82.19 85 LEU A N 1
ATOM 666 C CA . LEU A 1 85 ? 7.204 6.084 -7.416 1.00 82.19 85 LEU A CA 1
ATOM 667 C C . LEU A 1 85 ? 5.804 5.796 -6.830 1.00 82.19 85 LEU A C 1
ATOM 669 O O . LEU A 1 85 ? 5.695 5.643 -5.609 1.00 82.19 85 LEU A O 1
ATOM 673 N N . PRO A 1 86 ? 4.733 5.623 -7.633 1.00 79.44 86 PRO A N 1
ATOM 674 C CA . PRO A 1 86 ? 3.434 5.225 -7.100 1.00 79.44 86 PRO A CA 1
ATOM 675 C C . PRO A 1 86 ? 3.464 3.855 -6.407 1.00 79.44 86 PRO A C 1
ATOM 677 O O . PRO A 1 86 ? 2.773 3.683 -5.403 1.00 79.44 86 PRO A O 1
ATOM 680 N N . HIS A 1 87 ? 4.267 2.886 -6.855 1.00 80.44 87 HIS A N 1
ATOM 681 C CA . HIS A 1 87 ? 4.375 1.585 -6.180 1.00 80.44 87 HIS A CA 1
ATOM 682 C C . HIS A 1 87 ? 5.040 1.703 -4.807 1.00 80.44 87 HIS A C 1
ATOM 684 O O . HIS A 1 87 ? 4.519 1.159 -3.832 1.00 80.44 87 HIS A O 1
ATOM 690 N N . LEU A 1 88 ? 6.117 2.487 -4.702 1.00 81.62 88 LEU A N 1
ATOM 691 C CA . LEU A 1 88 ? 6.762 2.793 -3.421 1.00 81.62 88 LEU A CA 1
ATOM 692 C C . LEU A 1 88 ? 5.794 3.473 -2.455 1.00 81.62 88 LEU A C 1
ATOM 694 O O . LEU A 1 88 ? 5.713 3.100 -1.284 1.00 81.62 88 LEU A O 1
ATOM 698 N N . LEU A 1 89 ? 5.007 4.425 -2.959 1.00 82.62 89 LEU A N 1
ATOM 699 C CA . LEU A 1 89 ? 3.998 5.109 -2.163 1.00 82.62 89 LEU A CA 1
ATOM 700 C C . LEU A 1 89 ? 2.929 4.129 -1.658 1.00 82.62 89 LEU A C 1
ATOM 702 O O . LEU A 1 89 ? 2.562 4.172 -0.485 1.00 82.62 89 LEU A O 1
ATOM 706 N N . ASN A 1 90 ? 2.458 3.204 -2.498 1.00 81.62 90 ASN A N 1
ATOM 707 C CA . ASN A 1 90 ? 1.494 2.188 -2.068 1.00 81.62 90 ASN A CA 1
ATOM 708 C C . ASN A 1 90 ? 2.085 1.212 -1.046 1.00 81.62 90 ASN A C 1
ATOM 710 O O . ASN A 1 90 ? 1.382 0.827 -0.113 1.00 81.62 90 ASN A O 1
ATOM 714 N N . PHE A 1 91 ? 3.370 0.874 -1.156 1.00 83.50 91 PHE A N 1
ATOM 715 C CA . PHE A 1 91 ? 4.059 0.059 -0.158 1.00 83.50 91 PHE A CA 1
ATOM 716 C C . PHE A 1 91 ? 4.175 0.796 1.185 1.00 83.50 91 PHE A C 1
ATOM 718 O O . PHE A 1 91 ? 3.834 0.241 2.231 1.00 83.50 91 PHE A O 1
ATOM 725 N N . PHE A 1 92 ? 4.554 2.079 1.155 1.00 85.19 92 PHE A N 1
ATOM 726 C CA . PHE A 1 92 ? 4.583 2.949 2.333 1.00 85.19 92 PHE A CA 1
ATOM 727 C C . PHE A 1 92 ? 3.213 3.013 3.019 1.00 85.19 92 PHE A C 1
ATOM 729 O O . PHE A 1 92 ? 3.109 2.742 4.219 1.00 85.19 92 PHE A O 1
ATOM 736 N N . TRP A 1 93 ? 2.146 3.284 2.263 1.00 79.38 93 TRP A N 1
ATOM 737 C CA . TR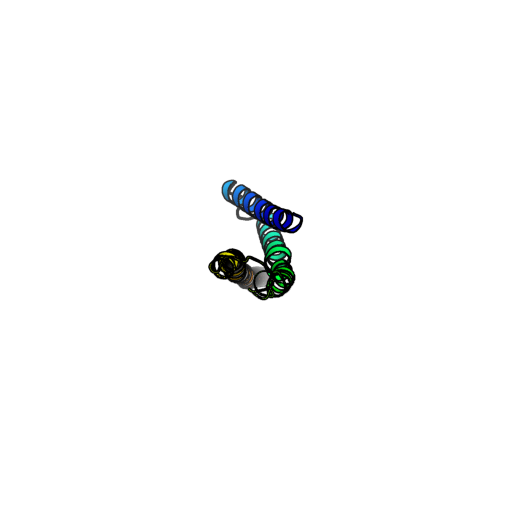P A 1 93 ? 0.782 3.291 2.797 1.00 79.38 93 TRP A CA 1
ATOM 738 C C . TRP A 1 93 ? 0.345 1.919 3.305 1.00 79.38 93 TRP A C 1
ATOM 740 O O . TRP A 1 93 ? -0.319 1.846 4.337 1.00 79.38 93 TRP A O 1
ATOM 750 N N . GLY A 1 94 ? 0.778 0.835 2.661 1.00 81.31 94 GLY A N 1
ATOM 751 C CA . GLY A 1 94 ? 0.563 -0.528 3.141 1.00 81.31 94 GLY A CA 1
ATOM 752 C C . GLY A 1 94 ? 1.087 -0.720 4.561 1.00 81.31 94 GLY A C 1
ATOM 753 O O . GLY A 1 94 ? 0.363 -1.228 5.417 1.00 81.31 94 GLY A O 1
ATOM 754 N N . THR A 1 95 ? 2.290 -0.222 4.865 1.00 82.81 95 THR A N 1
ATOM 755 C CA . THR A 1 95 ? 2.832 -0.304 6.233 1.00 82.81 95 THR A CA 1
ATOM 756 C C . THR A 1 95 ? 1.999 0.480 7.249 1.00 82.81 95 THR A C 1
ATOM 758 O O . THR A 1 95 ? 1.801 0.008 8.368 1.00 82.81 95 THR A O 1
ATOM 761 N N . GLN A 1 96 ? 1.464 1.646 6.873 1.00 83.12 96 GLN A N 1
ATOM 762 C CA . GLN A 1 96 ? 0.596 2.449 7.743 1.00 83.12 96 GLN A CA 1
ATOM 763 C C . GLN A 1 96 ? -0.748 1.759 7.991 1.00 83.12 96 GLN A C 1
ATOM 765 O O . GLN A 1 96 ? -1.238 1.731 9.120 1.00 83.12 96 GLN A O 1
ATOM 770 N N . VAL A 1 97 ? -1.320 1.150 6.952 1.00 81.94 97 VAL A N 1
ATOM 771 C CA . VAL A 1 97 ? -2.570 0.386 7.026 1.00 81.94 97 VAL A CA 1
ATOM 772 C C . VAL A 1 97 ? -2.402 -0.839 7.931 1.00 81.94 97 VAL A C 1
ATOM 774 O O . VAL A 1 97 ? -3.229 -1.058 8.816 1.00 81.94 97 VAL A O 1
ATOM 777 N N . VAL A 1 98 ? -1.294 -1.575 7.797 1.00 81.94 98 VAL A N 1
ATOM 778 C CA . VAL A 1 98 ? -0.956 -2.708 8.675 1.00 81.94 98 VAL A CA 1
ATOM 779 C C . VAL A 1 98 ? -0.762 -2.248 10.121 1.00 81.94 98 VAL A C 1
ATOM 781 O O . VAL A 1 98 ? -1.335 -2.846 11.029 1.00 81.94 98 VAL A O 1
ATOM 784 N N . LYS A 1 99 ? -0.024 -1.155 10.358 1.00 82.25 99 LYS A N 1
ATOM 785 C CA . LYS A 1 99 ? 0.143 -0.576 11.705 1.00 82.25 99 LYS A CA 1
ATOM 786 C C . LYS A 1 99 ? -1.195 -0.172 12.324 1.00 82.25 99 LYS A C 1
ATOM 788 O O . LYS A 1 99 ? -1.435 -0.469 13.492 1.00 82.25 99 LYS A O 1
ATOM 793 N N . GLY A 1 100 ? -2.076 0.455 11.545 1.00 80.81 100 GLY A N 1
ATOM 794 C CA . GLY A 1 100 ? -3.427 0.809 11.979 1.00 80.81 100 GLY A CA 1
ATOM 795 C C . GLY A 1 100 ? -4.272 -0.416 12.334 1.00 80.81 100 GLY A C 1
ATOM 796 O O . GLY A 1 100 ? -4.931 -0.424 13.372 1.00 80.81 100 GLY A O 1
ATOM 797 N N . ALA A 1 101 ? -4.212 -1.475 11.523 1.00 79.50 101 ALA A N 1
ATOM 798 C CA . ALA A 1 101 ? -4.909 -2.731 11.797 1.00 79.50 101 ALA A CA 1
ATOM 799 C C . ALA A 1 101 ? -4.369 -3.438 13.054 1.00 79.50 101 ALA A C 1
ATOM 801 O O . ALA A 1 101 ? -5.151 -3.862 13.904 1.00 79.50 101 ALA A O 1
ATOM 802 N N . LEU A 1 102 ? -3.044 -3.498 13.229 1.00 79.69 102 LEU A N 1
ATOM 803 C CA . LEU A 1 102 ? -2.416 -4.041 14.440 1.00 79.69 102 LEU A CA 1
ATOM 804 C C . LEU A 1 102 ? -2.784 -3.246 15.698 1.00 79.69 102 LEU A C 1
ATOM 806 O O . LEU A 1 102 ? -3.021 -3.838 16.750 1.00 79.69 102 LEU A O 1
ATOM 810 N N . ALA A 1 103 ? -2.855 -1.916 15.606 1.00 79.69 103 ALA A N 1
ATOM 811 C CA . ALA A 1 103 ? -3.273 -1.076 16.725 1.00 79.69 103 ALA A CA 1
ATOM 812 C C . ALA A 1 103 ? -4.729 -1.351 17.143 1.00 79.69 103 ALA A C 1
ATOM 814 O O . ALA A 1 103 ? -5.038 -1.343 18.335 1.00 79.69 103 ALA A O 1
ATOM 815 N N . LEU A 1 104 ? -5.613 -1.634 16.179 1.00 74.50 104 LEU A N 1
ATOM 816 C CA . LEU A 1 104 ? -6.999 -2.018 16.455 1.00 74.50 104 LEU A CA 1
ATOM 817 C C . LEU A 1 104 ? -7.095 -3.390 17.127 1.00 74.50 104 LEU A C 1
ATOM 819 O O . LEU A 1 104 ? -7.856 -3.531 18.082 1.00 74.50 104 LEU A O 1
ATOM 823 N N . LEU A 1 105 ? -6.302 -4.369 16.679 1.00 75.62 105 LEU A N 1
ATOM 824 C CA . LEU A 1 105 ? -6.247 -5.693 17.308 1.00 75.62 105 LEU A CA 1
ATOM 825 C C . LEU A 1 105 ? -5.797 -5.594 18.771 1.00 75.62 105 LEU A C 1
ATOM 827 O O . LEU A 1 105 ? -6.480 -6.106 19.651 1.00 75.62 105 LEU A O 1
ATOM 831 N N . ARG A 1 106 ? -4.726 -4.837 19.047 1.00 77.88 106 ARG A N 1
ATOM 832 C CA . ARG A 1 106 ? -4.220 -4.637 20.418 1.00 77.88 106 ARG A CA 1
ATOM 833 C C . ARG A 1 106 ? -5.233 -3.965 21.349 1.00 77.88 106 ARG A C 1
ATOM 835 O O . ARG A 1 106 ? -5.287 -4.303 22.523 1.00 77.88 106 ARG A O 1
ATOM 842 N N . ARG A 1 107 ? -6.045 -3.025 20.849 1.00 70.44 107 ARG A N 1
ATOM 843 C CA . ARG A 1 107 ? -7.113 -2.391 21.648 1.00 70.44 107 ARG A CA 1
ATOM 844 C C . ARG A 1 107 ? -8.285 -3.331 21.939 1.00 70.44 107 ARG A C 1
ATOM 846 O O . ARG A 1 107 ? -8.930 -3.171 22.971 1.00 70.44 107 ARG A O 1
ATOM 853 N N . GLY A 1 108 ? -8.572 -4.279 21.046 1.00 64.38 108 GLY A N 1
ATOM 854 C CA . GLY A 1 108 ? -9.658 -5.244 21.226 1.00 64.38 108 GLY A CA 1
ATOM 855 C C . GLY A 1 108 ? -9.447 -6.178 22.421 1.00 64.38 108 GLY A C 1
ATOM 856 O O . GLY A 1 108 ? -10.417 -6.516 23.101 1.00 64.38 108 GLY A O 1
ATOM 857 N N . ASP A 1 109 ? -8.195 -6.537 22.705 1.00 60.88 109 ASP A N 1
ATOM 858 C CA . ASP A 1 109 ? -7.850 -7.415 23.826 1.00 60.88 109 ASP A CA 1
ATOM 859 C C . ASP A 1 109 ? -8.028 -6.706 25.176 1.00 60.88 109 ASP A C 1
ATOM 861 O O . ASP A 1 109 ? -8.689 -7.242 26.066 1.00 60.88 109 ASP A O 1
ATOM 865 N N . SER A 1 110 ? -7.579 -5.451 25.293 1.00 62.34 110 SER A N 1
ATOM 866 C CA . SER A 1 110 ? -7.707 -4.673 26.536 1.00 62.34 110 SER A CA 1
ATOM 867 C C . SER A 1 110 ? -9.167 -4.438 26.947 1.00 62.34 110 SER A C 1
ATOM 869 O O . SER A 1 110 ? -9.510 -4.549 28.120 1.00 62.34 110 SER A O 1
ATOM 871 N N . SER A 1 111 ? -10.062 -4.167 25.988 1.00 62.34 111 SER A N 1
ATOM 872 C CA . SER A 1 111 ? -11.488 -3.953 26.287 1.00 62.34 111 SER A CA 1
ATOM 873 C C . SER A 1 111 ? -12.242 -5.239 26.650 1.00 62.34 111 SER A C 1
ATOM 875 O O . SER A 1 111 ? -13.296 -5.172 27.286 1.00 62.34 111 SER A O 1
ATOM 877 N N . ARG A 1 112 ? -11.753 -6.417 26.235 1.00 64.75 112 ARG A N 1
ATOM 878 C CA . ARG A 1 112 ? -12.331 -7.711 26.637 1.00 64.75 112 ARG A CA 1
ATOM 879 C C . ARG A 1 112 ? -11.938 -8.088 28.060 1.00 64.75 112 ARG A C 1
ATOM 881 O O . ARG A 1 112 ? -12.783 -8.604 28.791 1.00 64.75 112 ARG A O 1
ATOM 888 N N . GLU A 1 113 ? -10.693 -7.816 28.430 1.00 70.00 113 GLU A N 1
ATOM 889 C CA . GLU A 1 113 ? -10.153 -8.084 29.763 1.00 70.00 113 GLU A CA 1
ATOM 890 C C . GLU A 1 113 ? -10.872 -7.235 30.825 1.00 70.00 113 GLU A C 1
ATOM 892 O O . GLU A 1 113 ? -11.463 -7.785 31.755 1.00 70.00 113 GLU A O 1
ATOM 897 N N . GLU A 1 114 ? -11.009 -5.926 30.584 1.00 73.19 114 GLU A N 1
ATOM 898 C CA . GLU A 1 114 ? -11.736 -5.003 31.472 1.00 73.19 114 GLU A CA 1
ATOM 899 C C . GLU A 1 114 ? -13.204 -5.422 31.687 1.00 73.19 114 GLU A C 1
ATOM 901 O O . GLU A 1 114 ? -13.711 -5.446 32.810 1.00 73.19 114 GLU A O 1
ATOM 906 N N . LYS A 1 115 ? -13.902 -5.830 30.618 1.00 74.88 115 LYS A N 1
ATOM 907 C CA . LYS A 1 115 ? -15.311 -6.249 30.710 1.00 74.88 115 LYS A CA 1
ATOM 908 C C . LYS A 1 115 ? -15.483 -7.570 31.473 1.00 74.88 115 LYS A C 1
ATOM 910 O O 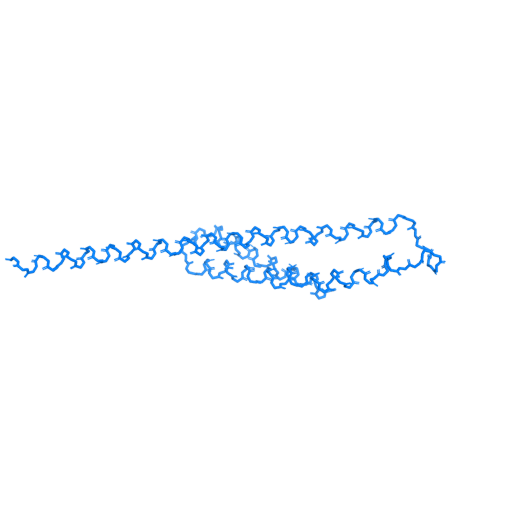. LYS A 1 115 ? -16.501 -7.759 32.140 1.00 74.88 115 LYS A O 1
ATOM 915 N N . SER A 1 116 ? -14.507 -8.475 31.378 1.00 78.62 116 SER A N 1
ATOM 916 C CA . SER A 1 116 ? -14.480 -9.731 32.136 1.00 78.62 116 SER A CA 1
ATOM 917 C C . SER A 1 116 ? -14.265 -9.478 33.631 1.00 78.62 116 SER A C 1
ATOM 919 O O . SER A 1 116 ? -14.941 -10.097 34.455 1.00 78.62 116 SER A O 1
ATOM 921 N N . ASP A 1 117 ? -13.385 -8.545 33.991 1.00 81.62 117 ASP A N 1
ATOM 922 C CA . ASP A 1 117 ? -13.108 -8.213 35.392 1.00 81.62 117 ASP A CA 1
ATOM 923 C C . ASP A 1 117 ? -14.291 -7.524 36.077 1.00 81.62 117 ASP A C 1
ATOM 925 O O . ASP A 1 117 ? -14.649 -7.888 37.201 1.00 81.62 117 ASP A O 1
ATOM 929 N N . VAL A 1 118 ? -14.981 -6.622 35.372 1.00 84.50 118 VAL A N 1
ATOM 930 C CA . VAL A 1 118 ? -16.226 -6.015 35.871 1.00 84.50 118 VAL A CA 1
ATOM 931 C C . VAL A 1 118 ? -17.301 -7.082 36.108 1.00 84.50 118 VAL A C 1
ATOM 933 O O . VAL A 1 118 ? -17.948 -7.087 37.155 1.00 84.50 118 VAL A O 1
ATOM 936 N N . LEU A 1 119 ? -17.477 -8.034 35.183 1.00 86.75 119 LEU A N 1
ATOM 937 C CA . LEU A 1 119 ? -18.437 -9.133 35.359 1.00 86.75 119 LEU A CA 1
ATOM 938 C C . LEU A 1 119 ? -18.070 -10.043 36.539 1.00 86.75 119 LEU A C 1
ATOM 940 O O . LEU A 1 119 ? -18.958 -10.471 37.281 1.00 86.75 119 LEU A O 1
ATOM 944 N N . ARG A 1 120 ? -16.776 -10.306 36.756 1.00 86.88 120 ARG A N 1
ATOM 945 C CA . ARG A 1 120 ? -16.295 -11.061 37.922 1.00 86.88 120 ARG A CA 1
ATOM 946 C C . ARG A 1 120 ? -16.570 -10.324 39.233 1.00 86.88 120 ARG A C 1
ATOM 948 O O . ARG A 1 120 ? -17.035 -10.963 40.175 1.00 86.88 120 ARG A O 1
ATOM 955 N N . GLN A 1 121 ? -16.352 -9.008 39.289 1.00 85.31 121 GLN A N 1
ATOM 956 C CA . GLN A 1 121 ? -16.665 -8.189 40.469 1.00 85.31 121 GLN A CA 1
ATOM 957 C C . GLN A 1 121 ? -18.164 -8.145 40.781 1.00 85.31 121 GLN A C 1
ATOM 959 O O . GLN A 1 121 ? -18.561 -8.282 41.936 1.00 85.31 121 GLN A O 1
ATOM 964 N N . VAL A 1 122 ? -19.018 -7.985 39.769 1.00 84.25 122 VAL A N 1
ATOM 965 C CA . VAL A 1 122 ? -20.475 -7.977 39.978 1.00 84.25 122 VAL A CA 1
ATOM 966 C C . VAL A 1 122 ? -20.964 -9.354 40.438 1.00 84.25 122 VAL A C 1
ATOM 968 O O . VAL A 1 122 ? -21.785 -9.446 41.352 1.00 84.25 122 VAL A O 1
ATOM 971 N N . SER A 1 123 ? -20.426 -10.435 39.862 1.00 85.25 123 SER A N 1
ATOM 972 C CA . SER A 1 123 ? -20.756 -11.800 40.285 1.00 85.25 123 SER A CA 1
ATOM 973 C C . SER A 1 123 ? -20.307 -12.092 41.719 1.00 85.25 123 SER A C 1
ATOM 975 O O . SER A 1 123 ? -21.046 -12.748 42.452 1.00 85.25 123 SER A O 1
ATOM 977 N N . SER A 1 124 ? -19.128 -11.621 42.142 1.00 83.50 124 SER A N 1
ATOM 978 C CA . SER A 1 124 ? -18.649 -11.823 43.515 1.00 83.50 124 SER A CA 1
ATOM 979 C C . SER A 1 124 ? -19.457 -11.002 44.527 1.00 83.50 124 SER A C 1
ATOM 981 O O . SER A 1 124 ? -19.852 -11.534 45.563 1.00 83.50 124 SER A O 1
ATOM 983 N N . ALA A 1 125 ? -19.814 -9.756 44.202 1.00 79.50 125 ALA A N 1
ATOM 984 C CA . ALA A 1 125 ? -20.676 -8.917 45.040 1.00 79.50 125 ALA A CA 1
ATOM 985 C C . ALA A 1 125 ? -22.109 -9.481 45.178 1.00 79.50 125 ALA A C 1
ATOM 987 O O . ALA A 1 125 ? -22.707 -9.448 46.259 1.00 79.50 125 ALA A O 1
ATOM 988 N N . SER A 1 126 ? -22.657 -10.057 44.103 1.00 77.75 126 SER A N 1
ATOM 989 C CA . SER A 1 126 ? -23.962 -10.732 44.122 1.00 77.75 126 SER A CA 1
ATOM 990 C C . SER A 1 126 ? -23.973 -12.012 44.967 1.00 77.75 126 SER A C 1
ATOM 992 O O . SER A 1 126 ? -25.039 -12.401 45.442 1.00 77.75 126 SER A O 1
ATOM 994 N N . LEU A 1 127 ? -22.844 -12.706 45.108 1.00 75.69 127 LEU A N 1
ATOM 995 C CA . LEU A 1 127 ? -22.749 -13.916 45.930 1.00 75.69 127 LEU A CA 1
ATOM 996 C C . LEU A 1 127 ? -22.634 -13.562 47.415 1.00 75.69 127 LEU A C 1
ATOM 998 O O . LEU A 1 127 ? -23.339 -14.147 48.234 1.00 75.69 127 LEU A O 1
ATOM 1002 N N . SER A 1 128 ? -21.828 -12.553 47.750 1.00 75.44 128 SER A N 1
ATOM 1003 C CA . SER A 1 128 ? -21.672 -12.078 49.131 1.00 75.44 128 SER A CA 1
ATOM 1004 C C . SER A 1 128 ? -22.968 -11.515 49.726 1.00 75.44 128 SER A C 1
ATOM 1006 O O . SER A 1 128 ? -23.215 -11.681 50.913 1.00 75.44 128 SER A O 1
ATOM 1008 N N . SER A 1 129 ? -23.826 -10.894 48.911 1.00 73.44 129 SER A N 1
ATOM 1009 C CA . SER A 1 129 ? -25.124 -10.354 49.356 1.00 73.44 129 SER A CA 1
ATOM 1010 C C . SER A 1 129 ? -26.220 -11.406 49.568 1.00 73.44 129 SER A C 1
ATOM 1012 O O . SER A 1 129 ? -27.244 -11.084 50.157 1.00 73.44 129 SER A O 1
ATOM 1014 N N . ARG A 1 130 ? -26.033 -12.651 49.106 1.00 71.00 130 ARG A N 1
ATOM 1015 C CA . ARG A 1 130 ? -26.996 -13.756 49.298 1.00 71.00 130 ARG A CA 1
ATOM 1016 C C . ARG A 1 130 ? -26.694 -14.642 50.512 1.00 71.00 130 ARG A C 1
ATOM 1018 O O . ARG A 1 130 ? -27.493 -15.521 50.816 1.00 71.00 130 ARG A O 1
ATOM 1025 N N . LEU A 1 131 ? -25.533 -14.462 51.143 1.00 69.69 131 LEU A N 1
ATOM 1026 C CA . LEU A 1 131 ? -25.063 -15.257 52.287 1.00 69.69 131 LEU A CA 1
ATOM 1027 C C . LEU A 1 131 ? -25.250 -14.551 53.644 1.00 69.69 131 LEU A C 1
ATOM 1029 O O . LEU A 1 131 ? -24.950 -15.153 54.673 1.00 69.69 131 LEU A O 1
ATOM 1033 N N . LEU A 1 132 ? -25.728 -13.303 53.636 1.00 59.16 132 LEU A N 1
ATOM 1034 C CA . LEU A 1 132 ? -26.141 -12.520 54.806 1.00 59.16 132 LEU A CA 1
ATOM 1035 C C . LEU A 1 132 ? -27.668 -12.475 54.878 1.00 59.16 132 LEU A C 1
ATOM 1037 O O . LEU A 1 132 ? -28.188 -12.501 56.013 1.00 59.16 132 LEU A O 1
#

Sequence (132 aa):
VLILLAYEVSSIFLVIRWMLSASDRKSGLAYLLNGVLFTVSFILLRVLGALPQLWAMVFAMPWAADPSDFAILWWMPAGSSFLILPHLLNFFWGTQVVKGALALLRRGDSSREEKSDVLRQVSSASLSSRLL

Secondary structure (DSSP, 8-state):
-HHHHHHHHHHHHHHHHHHHHHTT-TTSHHHHHHHHHHHHHHIIIIIITHHHHHHHHHTSTTTSS-TTTS---TTHHHHHHTTHHHHHHHHHHHHHHHHHHHHHHHHHHHHHHHHHHHHHHHHHHHHHTT--

Foldseek 3Di:
DVLVVLVVVLVVLVVVLVVCVVVVVCDDPVNVVSLVVSLVSLCVRQVVVVVVVVVVLCCDPPNVDDCVVDVQDPCNVVVSVVVCVVSVVSVVVNVVSVVVNVVVVVVVVVVVVVVVVVVVVVVVVVVVVVVD